Protein AF-A0A940U2W7-F1 (afdb_monomer_lite)

Structure (mmCIF, N/CA/C/O backbone):
data_AF-A0A940U2W7-F1
#
_entry.id   AF-A0A940U2W7-F1
#
loop_
_atom_site.group_PDB
_atom_site.id
_atom_site.type_symbol
_atom_site.label_atom_id
_atom_site.label_alt_id
_atom_site.label_comp_id
_atom_site.label_asym_id
_atom_site.label_entity_id
_atom_site.label_seq_id
_atom_site.pdbx_PDB_ins_code
_atom_site.Cartn_x
_atom_site.Cartn_y
_atom_site.Cartn_z
_atom_site.occupancy
_atom_site.B_iso_or_equiv
_atom_site.auth_seq_id
_atom_site.auth_comp_id
_atom_site.auth_asym_id
_atom_site.auth_atom_id
_atom_site.pdbx_PDB_model_num
ATOM 1 N N . GLU A 1 1 ? 0.184 -6.594 -0.382 1.00 95.81 1 GLU A N 1
ATOM 2 C CA . GLU A 1 1 ? 1.541 -6.924 -0.860 1.00 95.81 1 GLU A CA 1
ATOM 3 C C . GLU A 1 1 ? 2.462 -7.250 0.309 1.00 95.81 1 GLU A C 1
ATOM 5 O O . GLU A 1 1 ? 2.068 -7.044 1.458 1.00 95.81 1 GLU A O 1
ATOM 10 N N . SER A 1 2 ? 3.674 -7.703 0.004 1.00 98.12 2 SER A N 1
ATOM 11 C CA . SER A 1 2 ? 4.785 -7.764 0.952 1.00 98.12 2 SER A CA 1
ATOM 12 C C . SER A 1 2 ? 5.871 -6.781 0.530 1.00 98.12 2 SER A C 1
ATOM 14 O O . SER A 1 2 ? 6.378 -6.869 -0.587 1.00 98.12 2 SER A O 1
ATOM 16 N N . ARG A 1 3 ? 6.237 -5.847 1.414 1.00 96.50 3 ARG A N 1
ATOM 17 C CA . ARG A 1 3 ? 7.252 -4.817 1.149 1.00 96.50 3 ARG A CA 1
ATOM 18 C C . ARG A 1 3 ? 8.009 -4.457 2.423 1.00 96.50 3 ARG A C 1
ATOM 20 O O . ARG A 1 3 ? 7.416 -4.104 3.443 1.00 96.50 3 ARG A O 1
ATOM 27 N N . GLY A 1 4 ? 9.340 -4.499 2.348 1.00 96.06 4 GLY A N 1
ATOM 28 C CA . GLY A 1 4 ? 10.214 -4.167 3.473 1.00 96.06 4 GLY A CA 1
ATOM 29 C C . GLY A 1 4 ? 9.930 -5.050 4.692 1.00 96.06 4 GLY A C 1
ATOM 30 O O . GLY A 1 4 ? 9.977 -6.271 4.601 1.00 96.06 4 GLY A O 1
ATOM 31 N N . ALA A 1 5 ? 9.620 -4.427 5.830 1.00 97.94 5 ALA A N 1
ATOM 32 C CA . ALA A 1 5 ? 9.335 -5.133 7.081 1.00 97.94 5 ALA A CA 1
ATOM 33 C C . ALA A 1 5 ? 7.927 -5.762 7.146 1.00 97.94 5 ALA A C 1
ATOM 35 O O . ALA A 1 5 ? 7.659 -6.563 8.040 1.00 97.94 5 ALA A O 1
ATOM 36 N N . HIS A 1 6 ? 7.016 -5.404 6.237 1.00 97.94 6 HIS A N 1
ATOM 37 C CA . HIS A 1 6 ? 5.661 -5.949 6.215 1.00 97.94 6 HIS A CA 1
ATOM 38 C C . HIS A 1 6 ? 5.591 -7.137 5.250 1.00 97.94 6 HIS A C 1
ATOM 40 O O . HIS A 1 6 ? 5.497 -6.945 4.038 1.00 97.94 6 HIS A O 1
ATOM 46 N N . TYR A 1 7 ? 5.647 -8.356 5.791 1.00 97.88 7 TYR A N 1
ATOM 47 C CA . TYR A 1 7 ? 5.513 -9.602 5.033 1.00 97.88 7 TYR A CA 1
ATOM 48 C C . TYR A 1 7 ? 4.172 -10.288 5.301 1.00 97.88 7 TYR A C 1
ATO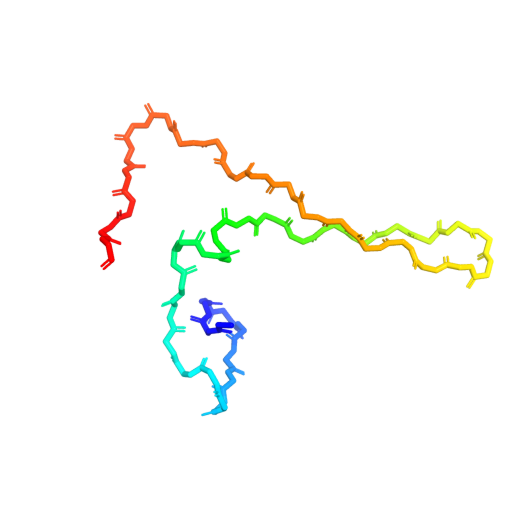M 50 O O . TYR A 1 7 ? 3.696 -10.343 6.437 1.00 97.88 7 TYR A O 1
ATOM 58 N N . ARG A 1 8 ? 3.590 -10.850 4.242 1.00 98.12 8 ARG A N 1
ATOM 59 C CA . ARG A 1 8 ? 2.309 -11.549 4.230 1.00 98.12 8 ARG A CA 1
ATOM 60 C C . ARG A 1 8 ? 2.391 -12.792 3.349 1.00 98.12 8 ARG A C 1
ATOM 62 O O . ARG A 1 8 ? 2.651 -12.682 2.156 1.00 98.12 8 ARG A O 1
ATOM 69 N N . ILE A 1 9 ? 2.108 -13.967 3.912 1.00 98.06 9 ILE A N 1
ATOM 70 C CA . ILE A 1 9 ? 2.143 -15.238 3.162 1.00 98.06 9 ILE A CA 1
ATOM 71 C C . ILE A 1 9 ? 1.074 -15.312 2.060 1.00 98.06 9 ILE A C 1
ATOM 73 O O . ILE A 1 9 ? 1.291 -15.948 1.035 1.00 98.06 9 ILE A O 1
ATOM 77 N N . ASP A 1 10 ? -0.061 -14.637 2.250 1.00 98.12 10 ASP A N 1
ATOM 78 C CA . ASP A 1 10 ? -1.172 -14.587 1.297 1.00 98.12 10 ASP A CA 1
ATOM 79 C C . ASP A 1 10 ? -0.946 -13.578 0.153 1.00 98.12 10 ASP A C 1
ATOM 81 O O . ASP A 1 10 ? -1.605 -13.670 -0.878 1.00 98.12 10 ASP A O 1
ATOM 85 N N . PHE A 1 11 ? 0.021 -12.661 0.299 1.00 97.62 11 PHE A N 1
ATOM 86 C CA . PHE A 1 11 ? 0.481 -11.730 -0.742 1.00 97.62 11 PHE A CA 1
ATOM 87 C C . PHE A 1 11 ? 2.007 -11.568 -0.660 1.00 97.62 11 PHE A C 1
ATOM 89 O O . PHE A 1 11 ? 2.489 -10.530 -0.192 1.00 97.62 11 PHE A O 1
ATOM 96 N N 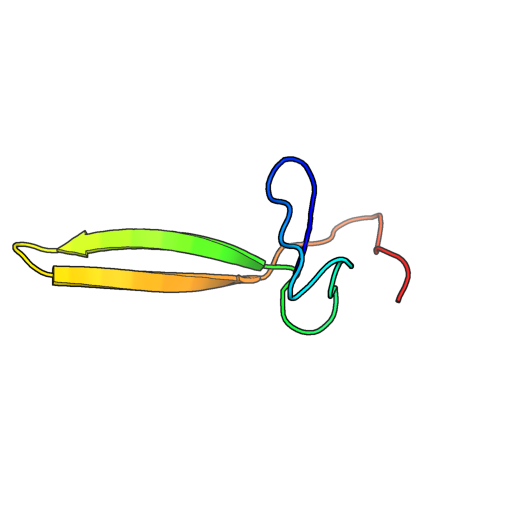. PRO A 1 12 ? 2.782 -12.583 -1.081 1.00 97.56 12 PRO A N 1
ATOM 97 C CA . PRO A 1 12 ? 4.204 -12.686 -0.751 1.00 97.56 12 PRO A CA 1
ATOM 98 C C . PRO A 1 12 ? 5.114 -11.737 -1.541 1.00 97.56 12 PRO A C 1
ATOM 100 O O . PRO A 1 12 ? 6.273 -11.575 -1.166 1.00 97.56 12 PRO A O 1
ATOM 103 N N . PHE A 1 13 ? 4.612 -11.103 -2.604 1.00 96.62 13 PHE A N 1
ATOM 104 C CA . PHE A 1 13 ? 5.393 -10.227 -3.481 1.00 96.62 13 PHE A CA 1
ATOM 105 C C . PHE A 1 13 ? 4.966 -8.751 -3.361 1.00 96.62 13 PHE A C 1
ATOM 107 O O . PHE A 1 13 ? 3.822 -8.477 -2.967 1.00 96.62 13 PHE A O 1
ATOM 114 N N . PRO A 1 14 ? 5.865 -7.799 -3.682 1.00 95.94 14 PRO A N 1
ATOM 115 C CA . PRO A 1 14 ? 5.504 -6.401 -3.894 1.00 95.94 14 PRO A CA 1
ATOM 116 C C . PRO A 1 14 ? 4.533 -6.242 -5.072 1.00 95.94 14 PRO A C 1
ATOM 118 O O . PRO A 1 14 ? 4.604 -6.983 -6.046 1.00 95.94 14 PRO A O 1
ATOM 121 N N . ASP A 1 15 ? 3.658 -5.247 -4.991 1.00 95.50 15 ASP A N 1
ATOM 122 C CA . ASP A 1 15 ? 2.722 -4.832 -6.033 1.00 95.50 15 ASP A CA 1
ATOM 123 C C . ASP A 1 15 ? 2.867 -3.319 -6.240 1.00 95.50 15 ASP A C 1
ATOM 125 O O . ASP A 1 15 ? 2.258 -2.495 -5.552 1.00 95.50 15 ASP A O 1
ATOM 129 N N . ASN A 1 16 ? 3.731 -2.935 -7.183 1.00 94.25 16 ASN A N 1
ATOM 130 C CA . ASN A 1 16 ? 4.006 -1.526 -7.466 1.00 94.25 16 ASN A CA 1
ATOM 131 C C . ASN A 1 16 ? 2.836 -0.817 -8.168 1.00 94.25 16 ASN A C 1
ATOM 133 O O . ASN A 1 16 ? 2.795 0.414 -8.191 1.00 94.25 16 ASN A O 1
ATOM 137 N N . ARG A 1 17 ? 1.881 -1.570 -8.725 1.00 91.88 17 ARG A N 1
ATOM 138 C CA . ARG A 1 17 ? 0.747 -1.022 -9.469 1.00 91.88 17 ARG A CA 1
ATOM 139 C C . ARG A 1 17 ? -0.358 -0.549 -8.532 1.00 91.88 17 ARG A C 1
ATOM 141 O O . ARG A 1 17 ? -0.852 0.565 -8.695 1.00 91.88 17 ARG A O 1
ATOM 148 N N . GLU A 1 18 ? -0.721 -1.375 -7.555 1.00 94.06 18 GLU A N 1
ATOM 149 C CA . GLU A 1 18 ? -1.830 -1.085 -6.639 1.00 94.06 18 GLU A CA 1
ATOM 150 C C . GLU A 1 18 ? -1.353 -0.541 -5.281 1.00 94.06 18 GLU A C 1
ATOM 152 O O . GLU A 1 18 ? -2.079 0.214 -4.632 1.00 94.06 18 GLU A O 1
ATOM 157 N N . TRP A 1 19 ? -0.130 -0.880 -4.845 1.00 95.56 19 TRP A N 1
ATOM 158 C CA . TRP A 1 19 ? 0.334 -0.631 -3.471 1.00 95.56 19 TRP A CA 1
ATOM 159 C C . TRP A 1 19 ? 1.603 0.220 -3.347 1.00 95.56 19 TRP A C 1
ATOM 161 O O . TRP A 1 19 ? 2.102 0.410 -2.237 1.00 95.56 19 TRP A O 1
ATOM 171 N N . LEU A 1 20 ? 2.080 0.846 -4.429 1.00 95.75 20 LEU A N 1
ATOM 172 C CA . LEU A 1 20 ? 3.107 1.895 -4.342 1.00 95.75 20 LEU A CA 1
ATOM 173 C C . LEU A 1 20 ? 2.513 3.223 -3.829 1.00 95.75 20 LEU A C 1
ATOM 175 O O . LEU A 1 20 ? 2.430 4.238 -4.528 1.00 95.75 20 LEU A O 1
ATOM 179 N N . ALA A 1 21 ? 2.070 3.202 -2.578 1.00 96.94 21 ALA A N 1
ATOM 180 C CA . ALA A 1 21 ? 1.429 4.308 -1.890 1.00 96.94 21 ALA A CA 1
ATOM 181 C C . ALA 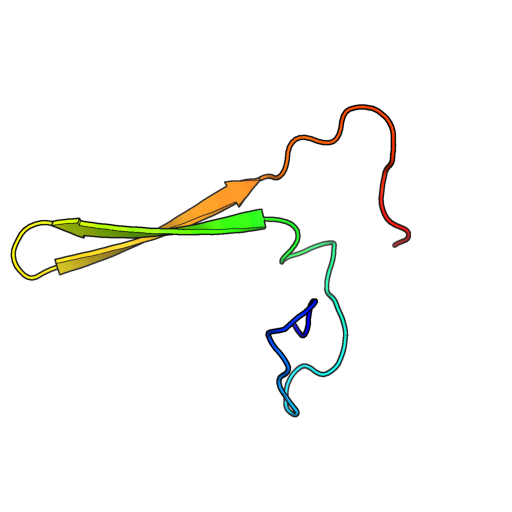A 1 21 ? 1.754 4.269 -0.393 1.00 96.94 21 ALA A C 1
ATOM 183 O O . ALA A 1 21 ? 1.966 3.213 0.200 1.00 96.94 21 ALA A O 1
ATOM 184 N N . ASN A 1 22 ? 1.732 5.436 0.239 1.00 97.94 22 ASN A N 1
ATOM 185 C CA . ASN A 1 22 ? 1.717 5.537 1.688 1.00 97.94 22 ASN A CA 1
ATOM 186 C C . ASN A 1 22 ? 0.304 5.248 2.198 1.00 97.94 22 ASN A C 1
ATOM 188 O O . ASN A 1 22 ? -0.670 5.803 1.685 1.00 97.94 22 ASN A O 1
ATOM 192 N N . ILE A 1 23 ? 0.191 4.429 3.241 1.00 97.19 23 ILE A N 1
ATOM 193 C CA . ILE A 1 23 ? -1.068 4.216 3.959 1.00 97.19 23 ILE A CA 1
ATOM 194 C C . ILE A 1 23 ? -1.086 5.167 5.154 1.00 97.19 23 ILE A C 1
ATOM 196 O O . ILE A 1 23 ? -0.261 5.053 6.059 1.00 97.19 23 ILE A O 1
ATOM 200 N N . VAL A 1 24 ? -2.029 6.106 5.159 1.00 97.56 24 VAL A N 1
ATOM 201 C CA . VAL A 1 24 ? -2.187 7.098 6.225 1.00 97.56 24 VAL A CA 1
ATOM 202 C C . VAL A 1 24 ? -3.429 6.766 7.035 1.00 97.56 24 VAL A C 1
ATOM 204 O O . VAL A 1 24 ? -4.537 6.668 6.501 1.00 97.56 24 VAL A O 1
ATOM 207 N N . LEU A 1 25 ? -3.236 6.623 8.344 1.00 97.06 25 LEU A N 1
ATOM 208 C CA . LEU A 1 25 ? -4.299 6.366 9.303 1.00 97.06 25 LEU A CA 1
ATOM 209 C C . LEU A 1 25 ? -4.530 7.609 10.163 1.00 97.06 25 LEU A C 1
ATOM 211 O O . LEU A 1 25 ? -3.595 8.144 10.755 1.00 97.06 25 LEU A O 1
ATOM 215 N N . GLN A 1 26 ? -5.777 8.061 10.255 1.00 97.75 26 GLN A N 1
ATOM 216 C CA . GLN A 1 26 ? -6.156 9.213 11.064 1.00 97.75 26 GLN A CA 1
ATOM 217 C C . GLN A 1 26 ? -7.321 8.851 11.982 1.00 97.75 26 GLN A C 1
ATOM 219 O O . GLN A 1 26 ? -8.402 8.494 11.518 1.00 97.75 26 GLN A O 1
ATOM 224 N N . LYS A 1 27 ? -7.123 9.002 13.294 1.00 96.94 27 LYS A N 1
ATOM 225 C CA . LYS A 1 27 ? -8.204 8.903 14.280 1.00 96.94 27 LYS A CA 1
ATOM 226 C C . LYS A 1 27 ? -9.011 10.203 14.293 1.00 96.94 27 LYS A C 1
ATOM 228 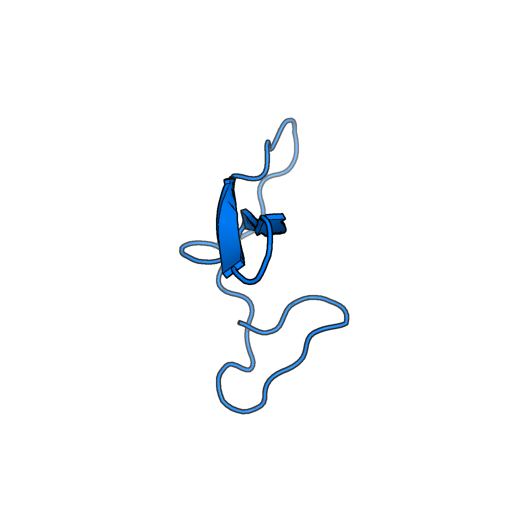O O . LYS A 1 27 ? -8.440 11.283 14.437 1.00 96.94 27 LYS A O 1
ATOM 233 N N . SER A 1 28 ? -10.328 10.107 14.149 1.00 94.12 28 SER A N 1
ATOM 234 C CA . SER A 1 28 ? -11.269 11.229 14.184 1.00 94.12 28 SER A CA 1
ATOM 235 C C . SER A 1 28 ? -12.391 10.891 15.163 1.00 94.12 28 SER A C 1
ATOM 237 O O . SER A 1 28 ? -13.333 10.188 14.824 1.00 94.12 28 SER A O 1
ATOM 239 N N . GLY A 1 29 ? -12.256 11.350 16.410 1.00 94.69 29 GLY A N 1
ATOM 240 C CA . GLY A 1 29 ? -13.149 10.923 17.489 1.00 94.69 29 GLY A CA 1
ATOM 241 C C . GLY A 1 29 ? -12.988 9.427 17.772 1.00 94.69 29 GLY A C 1
ATOM 242 O O . GLY A 1 29 ? -11.886 8.989 18.128 1.00 94.69 29 GLY A O 1
ATOM 243 N N . GLU A 1 30 ? -14.074 8.672 17.619 1.00 95.56 30 GLU A N 1
ATOM 244 C CA . GLU A 1 30 ? -14.101 7.206 17.729 1.00 95.56 30 GLU A CA 1
ATOM 245 C C . GLU A 1 30 ? -13.790 6.502 16.401 1.00 95.56 30 GLU A C 1
ATOM 247 O O . GLU A 1 30 ? -13.395 5.338 16.405 1.00 95.56 30 GLU A O 1
ATOM 252 N N . ASP A 1 31 ? -13.874 7.219 15.278 1.00 95.94 31 ASP A N 1
ATOM 253 C CA . ASP A 1 31 ? -13.631 6.652 13.959 1.00 95.94 31 ASP A CA 1
ATOM 254 C C . ASP A 1 31 ? -12.144 6.618 13.611 1.00 95.94 31 ASP A C 1
ATOM 256 O O . ASP A 1 31 ? -11.341 7.474 14.005 1.00 95.94 31 ASP A O 1
ATOM 260 N N . ILE A 1 32 ? -11.789 5.655 12.765 1.00 96.62 32 ILE A N 1
ATOM 261 C CA . ILE A 1 32 ? -10.497 5.594 12.097 1.00 96.62 32 ILE A CA 1
ATOM 262 C C . ILE A 1 32 ? -10.731 5.768 10.601 1.00 96.62 32 ILE A C 1
ATOM 264 O O . ILE A 1 32 ? -11.431 4.982 9.968 1.00 96.62 32 ILE A O 1
ATOM 268 N N . ARG A 1 33 ? -10.114 6.798 10.023 1.00 96.25 33 ARG A N 1
ATOM 269 C CA . ARG A 1 33 ? -10.096 7.020 8.579 1.00 96.25 33 ARG A CA 1
ATOM 270 C C . ARG A 1 33 ? -8.778 6.515 8.017 1.00 96.25 33 ARG A C 1
ATOM 272 O O . ARG A 1 33 ? -7.711 6.937 8.461 1.00 96.25 33 ARG A O 1
ATOM 279 N N . LEU A 1 34 ? -8.870 5.634 7.031 1.00 96.75 34 LEU A N 1
ATOM 280 C CA . LEU A 1 34 ? -7.738 5.142 6.259 1.00 96.75 34 LEU A CA 1
ATOM 281 C C . LEU A 1 34 ? -7.769 5.786 4.875 1.00 96.75 34 LEU A C 1
ATOM 283 O O . LEU A 1 34 ? -8.821 5.842 4.239 1.00 96.75 34 LEU A O 1
ATOM 287 N N . ARG A 1 35 ? -6.621 6.274 4.413 1.00 96.81 35 ARG A N 1
ATOM 288 C CA . ARG A 1 35 ? -6.447 6.750 3.039 1.00 96.81 35 ARG A CA 1
ATOM 289 C C . ARG A 1 35 ? -5.088 6.343 2.491 1.00 96.81 35 ARG A C 1
ATOM 291 O O . ARG A 1 35 ? -4.152 6.104 3.250 1.00 96.81 35 ARG A O 1
ATOM 298 N N . THR A 1 36 ? -4.993 6.301 1.172 1.00 97.75 36 THR A N 1
ATOM 299 C CA . THR A 1 36 ? -3.753 6.032 0.443 1.00 97.75 36 THR A CA 1
ATOM 300 C C . THR A 1 36 ? -3.276 7.296 -0.255 1.00 97.75 36 THR A C 1
ATOM 302 O O . THR A 1 36 ? -4.059 7.959 -0.937 1.00 97.75 36 THR A O 1
ATOM 305 N N . GLU A 1 37 ? -1.995 7.616 -0.121 1.00 97.06 37 GLU A N 1
ATOM 306 C CA . GLU A 1 37 ? -1.359 8.756 -0.783 1.00 97.06 37 GLU A CA 1
ATOM 307 C C . GLU A 1 37 ? -0.248 8.250 -1.710 1.00 97.06 37 GLU A C 1
ATOM 309 O O . GLU A 1 37 ? 0.618 7.487 -1.285 1.00 97.06 37 GLU A O 1
ATOM 314 N N . LYS A 1 38 ? -0.274 8.639 -2.992 1.00 94.81 38 LYS A N 1
ATOM 315 C CA . LYS A 1 38 ? 0.716 8.176 -3.979 1.00 94.81 38 LYS A CA 1
ATOM 316 C C . LYS A 1 38 ? 2.126 8.631 -3.602 1.00 94.81 38 LYS A C 1
ATOM 318 O O . LYS A 1 38 ? 2.318 9.764 -3.163 1.00 94.81 38 LYS A O 1
ATOM 323 N N . VAL A 1 39 ? 3.114 7.767 -3.828 1.00 94.38 39 VAL A N 1
ATOM 324 C CA . VAL A 1 39 ? 4.526 8.127 -3.645 1.00 94.38 39 VAL A CA 1
ATOM 325 C C . VAL A 1 39 ? 4.977 9.039 -4.789 1.00 94.38 39 VAL A C 1
ATOM 327 O O . VAL A 1 39 ? 4.755 8.734 -5.960 1.00 94.38 39 VAL A O 1
ATOM 330 N N . LEU A 1 40 ? 5.630 10.156 -4.455 1.00 93.81 40 LEU A N 1
ATOM 331 C CA . LEU A 1 40 ? 6.256 11.033 -5.443 1.00 93.81 40 LEU A CA 1
ATOM 332 C C . LEU A 1 40 ? 7.632 10.479 -5.833 1.00 93.81 40 LEU A C 1
ATOM 334 O O . LEU A 1 40 ? 8.556 10.466 -5.021 1.00 93.81 40 LEU A O 1
ATOM 338 N N . LEU A 1 41 ? 7.770 10.055 -7.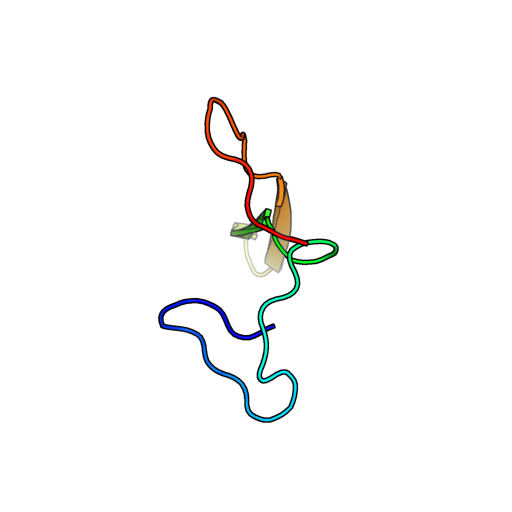086 1.00 93.75 41 LEU A N 1
ATOM 339 C CA . LEU A 1 41 ? 9.031 9.587 -7.659 1.00 93.75 41 LEU A CA 1
ATOM 340 C C . LEU A 1 41 ? 9.696 10.734 -8.425 1.00 93.75 41 LEU A C 1
ATOM 342 O O . LEU A 1 41 ? 9.065 11.348 -9.282 1.00 93.75 41 LEU A O 1
ATOM 346 N N . THR A 1 42 ? 10.955 11.043 -8.111 1.00 93.94 42 THR A N 1
ATOM 347 C CA . THR A 1 42 ? 11.666 12.192 -8.709 1.00 93.94 42 THR A CA 1
ATOM 348 C C . THR A 1 42 ? 12.780 11.800 -9.675 1.00 93.94 42 THR A C 1
ATOM 350 O O . THR A 1 42 ? 13.054 12.552 -10.602 1.00 93.94 42 THR A O 1
ATOM 353 N N . HIS A 1 43 ? 13.422 10.646 -9.473 1.00 91.81 43 HIS A N 1
ATOM 354 C CA . HIS A 1 43 ? 14.588 10.227 -10.266 1.00 91.81 43 HIS A CA 1
ATOM 355 C C . HIS A 1 43 ? 14.584 8.725 -10.562 1.00 91.81 43 HIS A C 1
ATOM 357 O O . HIS A 1 43 ? 14.807 8.324 -11.699 1.00 91.81 43 HIS A O 1
ATOM 363 N N . MET A 1 44 ? 14.325 7.895 -9.547 1.00 91.31 44 MET A N 1
ATOM 364 C CA . MET A 1 44 ? 14.266 6.440 -9.695 1.00 91.31 44 MET A CA 1
ATOM 365 C C . MET A 1 44 ? 12.818 5.969 -9.707 1.00 91.31 44 MET A C 1
ATOM 367 O O . MET A 1 44 ? 12.022 6.368 -8.854 1.00 91.31 44 MET A O 1
ATOM 371 N N . VAL A 1 45 ? 12.508 5.105 -10.667 1.00 88.38 45 VAL A N 1
ATOM 372 C CA . VAL A 1 45 ? 11.218 4.430 -10.795 1.00 88.38 45 VAL A CA 1
ATOM 373 C C . VAL A 1 45 ? 11.463 2.944 -10.535 1.00 88.38 45 VAL A C 1
ATOM 375 O O . VAL A 1 45 ? 12.433 2.409 -11.076 1.00 88.38 45 VAL A O 1
ATOM 378 N N . PRO A 1 46 ? 10.669 2.289 -9.673 1.00 85.81 46 PRO A N 1
ATOM 379 C CA . PRO A 1 46 ? 10.817 0.859 -9.440 1.00 85.81 46 PRO A CA 1
ATOM 380 C C . PRO A 1 46 ? 10.468 0.058 -10.700 1.00 85.81 46 PRO A C 1
ATOM 382 O O . PRO A 1 46 ? 9.648 0.492 -11.507 1.00 85.81 46 PRO A O 1
ATOM 385 N N . GLU A 1 47 ? 11.105 -1.103 -10.846 1.00 79.12 47 GLU A N 1
ATOM 386 C CA . GLU A 1 47 ? 10.790 -2.076 -11.899 1.00 79.12 47 GLU A CA 1
ATOM 387 C C . GLU A 1 47 ? 9.328 -2.552 -11.773 1.00 79.12 47 GLU A C 1
ATOM 389 O O . GLU A 1 47 ? 8.768 -2.534 -10.670 1.00 79.12 47 GLU A O 1
ATOM 394 N N . GLU A 1 48 ? 8.703 -2.907 -12.903 1.00 65.12 48 GLU A N 1
ATOM 395 C CA . GLU A 1 48 ? 7.294 -3.344 -12.955 1.00 65.12 48 GLU A CA 1
ATOM 396 C C . GLU A 1 48 ? 7.032 -4.627 -12.156 1.00 65.12 48 GLU A C 1
ATOM 398 O O . GLU A 1 48 ? 7.813 -5.597 -12.291 1.00 65.12 48 GLU A O 1
#

F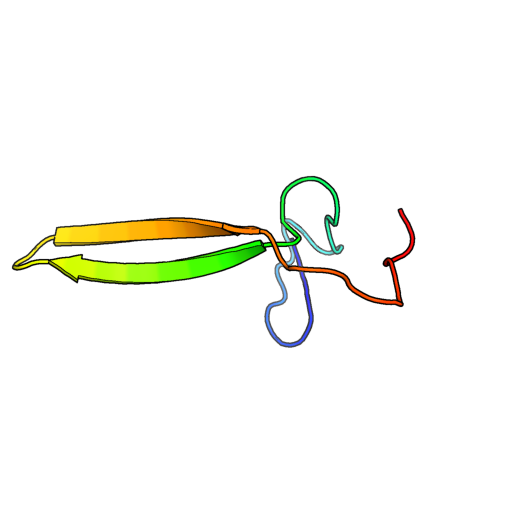oldseek 3Di:
DADDPRADPVCHDDDCPPPQWDWDWDDDPPDIDIDTHHDDDDDDDDDD

Secondary structure (DSSP, 8-state):
--BTTB--TTS-S--TTT--EEEEEEEETTEEEEEEEE---SS-----

Radius of gyration: 13.41 Å; chains: 1; bounding box: 29×27×31 Å

pLDDT: mean 94.68, std 5.51, range [65.12, 98.12]

Sequence (48 aa):
ESRGAHYRIDFPFPDNREWLANIVLQKSGEDIRLRTEKVLLTHMVPEE